Protein AF-A0A5M8PWE2-F1 (afdb_monomer)

Mean predicted aligned error: 7.99 Å

Radius of gyration: 16.54 Å; Cα contacts (8 Å, |Δi|>4): 89; chains: 1; bounding box: 51×26×39 Å

Sequence (110 aa):
MGFASHAPRSFFLGIRGTPRRGHAIINVGDSLRFASGHSLKSCIHQVVPMDVPEDRYSIAYFLPPESEKVFKDSEGRWVTASQRHNEKYEVFKQPHSEQPANSVLTGGMN

pLDDT: mean 81.35, std 21.0, range [21.11, 97.75]

Solvent-accessible surface area (backbone atoms only — not comparable to full-atom values): 7488 Å² total; per-residue (Å²): 140,85,86,85,81,90,72,79,98,68,83,83,42,42,86,83,62,77,88,53,88,98,63,82,88,86,74,46,46,53,70,56,14,31,69,51,73,60,76,44,69,46,63,68,68,52,90,71,92,71,100,59,96,69,89,84,86,86,83,90,83,84,87,78,75,61,52,82,46,70,36,51,48,74,88,69,47,80,43,31,44,47,57,53,51,49,57,42,51,57,45,71,72,44,60,79,88,59,40,80,81,44,50,66,82,56,53,48,68,126

Structure (mmCIF, N/CA/C/O backbone):
data_AF-A0A5M8PWE2-F1
#
_entry.id   AF-A0A5M8PWE2-F1
#
loop_
_atom_site.group_PDB
_atom_site.id
_atom_site.type_symbol
_atom_site.label_atom_id
_atom_site.label_alt_id
_atom_site.label_comp_id
_atom_site.label_asym_id
_atom_site.label_entity_id
_atom_site.label_seq_id
_atom_site.pdbx_PDB_ins_code
_atom_site.Cartn_x
_atom_site.Cartn_y
_atom_site.Cartn_z
_atom_site.occupancy
_atom_site.B_iso_or_equiv
_atom_site.auth_seq_id
_atom_site.auth_comp_id
_atom_site.auth_asym_id
_atom_site.auth_atom_id
_atom_site.pdbx_PDB_model_num
ATOM 1 N N . MET A 1 1 ? 36.815 -2.026 -4.638 1.00 28.59 1 MET A N 1
ATOM 2 C CA . MET A 1 1 ? 36.697 -1.915 -3.169 1.00 28.59 1 MET A CA 1
ATOM 3 C C . MET A 1 1 ? 35.218 -2.074 -2.851 1.00 28.59 1 MET A C 1
ATOM 5 O O . MET A 1 1 ? 34.447 -1.181 -3.165 1.00 28.59 1 MET A O 1
ATOM 9 N N . GLY A 1 2 ? 34.802 -3.278 -2.454 1.00 30.86 2 GLY A N 1
ATOM 10 C CA . GLY A 1 2 ? 33.389 -3.643 -2.325 1.00 30.86 2 GLY A CA 1
ATOM 11 C C . GLY A 1 2 ? 32.930 -3.555 -0.876 1.00 30.86 2 GLY A C 1
ATOM 12 O O . GLY A 1 2 ? 33.583 -4.115 -0.001 1.00 30.86 2 GLY A O 1
ATOM 13 N N . PHE A 1 3 ? 31.806 -2.885 -0.641 1.00 21.11 3 PHE A N 1
ATOM 14 C CA . PHE A 1 3 ? 31.062 -2.998 0.607 1.00 21.11 3 PHE A CA 1
ATOM 15 C C . PHE A 1 3 ? 29.805 -3.819 0.336 1.00 21.11 3 PHE A C 1
ATOM 17 O O . PHE A 1 3 ? 28.883 -3.368 -0.337 1.00 21.11 3 PHE A O 1
ATOM 24 N N . ALA A 1 4 ? 29.801 -5.049 0.845 1.00 31.81 4 ALA A N 1
ATOM 25 C CA . ALA A 1 4 ? 28.607 -5.862 0.982 1.00 31.81 4 ALA A CA 1
ATOM 26 C C . ALA A 1 4 ? 28.054 -5.644 2.395 1.00 31.81 4 ALA A C 1
ATOM 28 O O . ALA A 1 4 ? 28.707 -6.008 3.371 1.00 31.81 4 ALA A O 1
ATOM 29 N N . SER A 1 5 ? 26.854 -5.080 2.516 1.00 27.09 5 SER A N 1
ATOM 30 C CA . SER A 1 5 ? 26.066 -5.159 3.746 1.00 27.09 5 SER A CA 1
ATOM 31 C C . SER A 1 5 ? 24.976 -6.214 3.552 1.00 27.09 5 SER A C 1
ATOM 33 O O . SER A 1 5 ? 24.010 -6.041 2.815 1.00 27.09 5 SER A O 1
ATOM 35 N N . HIS A 1 6 ? 25.170 -7.364 4.197 1.00 34.00 6 HIS A N 1
ATOM 36 C CA . HIS A 1 6 ? 24.112 -8.346 4.396 1.00 34.00 6 HIS A CA 1
ATOM 37 C C . HIS A 1 6 ? 23.083 -7.755 5.367 1.00 34.00 6 HIS A C 1
ATOM 39 O O . HIS A 1 6 ? 23.350 -7.661 6.563 1.00 34.00 6 HIS A O 1
ATOM 45 N N . ALA A 1 7 ? 21.908 -7.383 4.862 1.00 29.84 7 ALA A N 1
ATOM 46 C CA . ALA A 1 7 ? 20.715 -7.216 5.683 1.00 29.84 7 ALA A CA 1
ATOM 47 C C . ALA A 1 7 ? 19.903 -8.529 5.667 1.00 29.84 7 ALA A C 1
ATOM 49 O O . ALA A 1 7 ? 19.853 -9.210 4.636 1.00 29.84 7 ALA A O 1
ATOM 50 N N . PRO A 1 8 ? 19.313 -8.932 6.805 1.00 30.77 8 PRO A N 1
ATOM 51 C CA . PRO A 1 8 ? 18.680 -10.233 6.972 1.00 30.77 8 PRO A CA 1
ATOM 52 C C . PRO A 1 8 ? 17.450 -10.379 6.073 1.00 30.77 8 PRO A C 1
ATOM 54 O O . PRO A 1 8 ? 16.793 -9.413 5.699 1.00 30.77 8 PRO A O 1
ATOM 57 N N . ARG A 1 9 ? 17.143 -11.631 5.729 1.00 37.91 9 ARG A N 1
ATOM 58 C CA . ARG A 1 9 ? 15.997 -12.039 4.912 1.00 37.91 9 ARG A CA 1
ATOM 59 C C . ARG A 1 9 ? 14.678 -11.546 5.527 1.00 37.91 9 ARG A C 1
ATOM 61 O O . ARG A 1 9 ? 14.107 -12.230 6.369 1.00 37.91 9 ARG A O 1
ATOM 68 N N . SER A 1 10 ? 14.151 -10.423 5.057 1.00 26.91 10 SER A N 1
ATOM 69 C CA . SER A 1 10 ? 12.772 -10.008 5.319 1.00 26.91 10 SER A CA 1
ATOM 70 C C . SER A 1 10 ? 12.098 -9.594 4.006 1.00 26.91 10 SER A C 1
ATOM 72 O O . SER A 1 10 ? 12.567 -8.726 3.281 1.00 26.91 10 SER A O 1
ATOM 74 N N . PHE A 1 11 ? 11.040 -10.336 3.663 1.00 29.23 11 PHE A N 1
ATOM 75 C CA . PHE A 1 11 ? 9.992 -10.038 2.679 1.00 29.23 11 PHE A CA 1
ATOM 76 C C . PHE A 1 11 ? 10.371 -9.147 1.473 1.00 29.23 11 PHE A C 1
ATOM 78 O O . PHE A 1 11 ? 10.225 -7.929 1.478 1.00 29.23 11 PHE A O 1
ATOM 85 N N . PHE A 1 12 ? 10.758 -9.788 0.366 1.00 29.19 12 PHE A N 1
ATOM 86 C CA . PHE A 1 12 ? 10.798 -9.151 -0.951 1.00 29.19 12 PHE A CA 1
ATOM 87 C C . PHE A 1 12 ? 9.414 -9.234 -1.611 1.00 29.19 12 PHE A C 1
ATOM 89 O O . PHE A 1 12 ? 9.061 -10.283 -2.145 1.00 29.19 12 PHE A O 1
ATOM 96 N N . LEU A 1 13 ? 8.679 -8.121 -1.678 1.00 37.25 13 LEU A N 1
ATOM 97 C CA . LEU A 1 13 ? 7.776 -7.859 -2.805 1.00 37.25 13 LEU A CA 1
ATOM 98 C C . LEU A 1 13 ? 8.376 -6.738 -3.662 1.00 37.25 13 LEU A C 1
ATOM 100 O O . LEU A 1 13 ? 7.807 -5.667 -3.835 1.00 37.25 13 LEU A O 1
ATOM 104 N N . GLY A 1 14 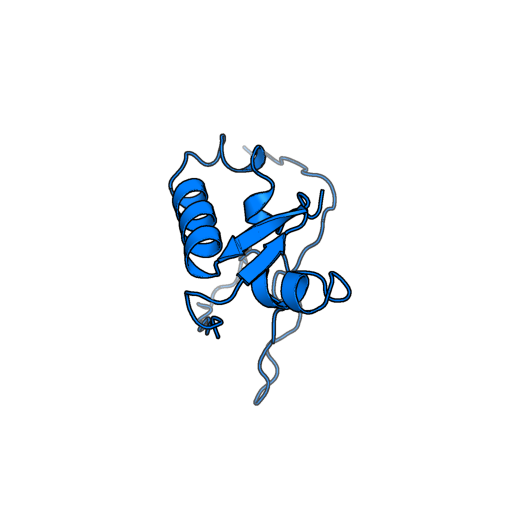? 9.570 -6.991 -4.198 1.00 41.38 14 GLY A N 1
ATOM 105 C CA . GLY A 1 14 ? 9.813 -6.556 -5.568 1.00 41.38 14 GLY A CA 1
ATOM 106 C C . GLY A 1 14 ? 8.929 -7.432 -6.449 1.00 41.38 14 GLY A C 1
ATOM 107 O O . GLY A 1 14 ? 8.723 -8.601 -6.117 1.00 41.38 14 GLY A O 1
ATOM 108 N N . ILE A 1 15 ? 8.378 -6.903 -7.534 1.00 52.62 15 ILE A N 1
ATOM 109 C CA . ILE A 1 15 ? 7.711 -7.714 -8.556 1.00 52.62 15 ILE A CA 1
ATOM 110 C C . ILE A 1 15 ? 8.757 -8.715 -9.091 1.00 52.62 15 ILE A C 1
ATOM 112 O O . ILE A 1 15 ? 9.486 -8.424 -10.030 1.00 52.62 15 ILE A O 1
ATOM 116 N N . ARG A 1 16 ? 8.917 -9.865 -8.422 1.00 49.09 16 ARG A N 1
ATOM 117 C CA . ARG A 1 16 ? 9.799 -10.974 -8.824 1.00 49.09 16 ARG A CA 1
ATOM 118 C C . ARG A 1 16 ? 9.132 -11.853 -9.880 1.00 49.09 16 ARG A C 1
ATOM 120 O O . ARG A 1 16 ? 9.766 -12.753 -10.414 1.00 49.09 16 ARG A O 1
ATOM 127 N N . GLY A 1 17 ? 7.853 -11.611 -10.162 1.00 54.81 17 GLY A N 1
ATOM 128 C CA . GLY A 1 17 ? 7.160 -12.207 -11.291 1.00 54.81 17 GLY A CA 1
ATOM 129 C C . GLY A 1 17 ? 7.464 -11.421 -12.556 1.00 54.81 17 GLY A C 1
ATOM 130 O O . GLY A 1 17 ? 7.386 -10.196 -12.566 1.00 54.81 17 GLY A O 1
ATOM 131 N N . THR A 1 18 ? 7.781 -12.115 -13.638 1.00 65.69 18 THR A N 1
ATOM 132 C CA . THR A 1 18 ? 7.828 -11.507 -14.966 1.00 65.69 18 THR A CA 1
ATOM 133 C C . THR A 1 18 ? 6.482 -10.821 -15.240 1.00 65.69 18 THR A C 1
ATOM 135 O O . THR A 1 18 ? 5.443 -11.449 -14.997 1.00 65.69 18 THR A O 1
ATOM 138 N N . PRO A 1 19 ? 6.448 -9.556 -15.706 1.00 76.56 19 PRO A N 1
ATOM 139 C CA . PRO A 1 19 ? 5.201 -8.896 -16.071 1.00 76.56 19 PRO A CA 1
ATOM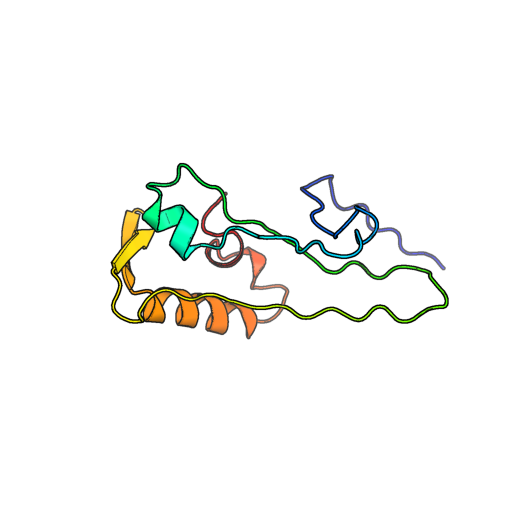 140 C C . PRO A 1 19 ? 4.377 -9.792 -16.998 1.00 76.56 19 PRO A C 1
ATOM 142 O O . PRO A 1 19 ? 4.855 -10.235 -18.043 1.00 76.56 19 PRO A O 1
ATOM 145 N N . ARG A 1 20 ? 3.137 -10.096 -16.608 1.00 85.00 20 ARG A N 1
ATOM 146 C CA . ARG A 1 20 ? 2.230 -10.904 -17.426 1.00 85.00 20 ARG A CA 1
ATOM 147 C C . ARG A 1 20 ? 1.377 -9.968 -18.264 1.00 85.00 20 ARG A C 1
ATOM 149 O O . ARG A 1 20 ? 0.659 -9.129 -17.726 1.00 85.00 20 ARG A O 1
ATOM 156 N N . ARG A 1 21 ? 1.437 -10.117 -19.588 1.00 91.00 21 ARG A N 1
ATOM 157 C CA . ARG A 1 21 ? 0.625 -9.313 -20.511 1.00 91.00 21 ARG A CA 1
ATOM 158 C C . ARG A 1 21 ? -0.861 -9.422 -20.142 1.00 91.00 21 ARG A C 1
ATOM 160 O O . ARG A 1 21 ? -1.351 -10.518 -19.873 1.00 91.00 21 ARG A O 1
ATOM 167 N N . GLY A 1 22 ? -1.561 -8.288 -20.113 1.00 92.62 22 GLY A N 1
ATOM 168 C CA . GLY A 1 22 ? -2.988 -8.223 -19.769 1.00 92.62 22 GLY A CA 1
ATOM 169 C C . GLY A 1 22 ? -3.310 -8.422 -18.283 1.00 92.62 2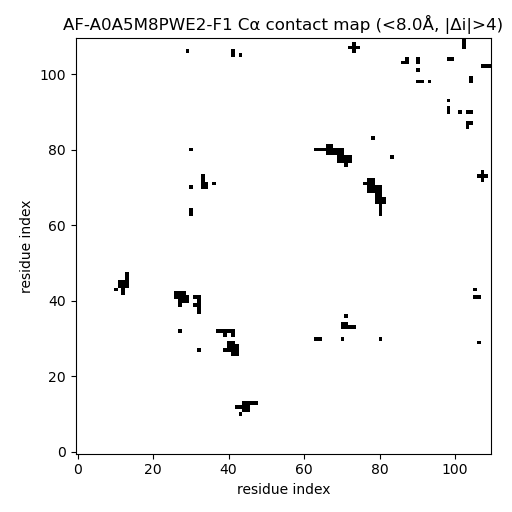2 GLY A C 1
ATOM 170 O O . GLY A 1 22 ? -4.472 -8.626 -17.956 1.00 92.62 22 GLY A O 1
ATOM 171 N N . HIS A 1 23 ? -2.313 -8.390 -17.392 1.00 90.44 23 HIS A N 1
ATOM 172 C CA . HIS A 1 23 ? -2.512 -8.544 -15.950 1.00 90.44 23 HIS A CA 1
ATOM 173 C C . HIS A 1 23 ? -2.000 -7.322 -15.186 1.00 90.44 23 HIS A C 1
ATOM 175 O O . HIS A 1 23 ? -1.026 -6.684 -15.587 1.00 90.44 23 HIS A O 1
ATOM 181 N N . ALA A 1 24 ? -2.633 -7.050 -14.046 1.00 88.75 24 ALA A N 1
ATOM 182 C CA . ALA A 1 24 ? -2.185 -6.075 -13.062 1.00 88.75 24 ALA A CA 1
ATOM 183 C 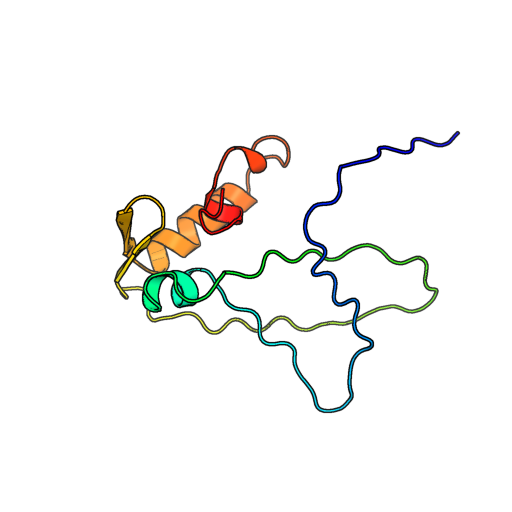C . ALA A 1 24 ? -1.892 -6.772 -11.729 1.00 88.75 24 ALA A C 1
ATOM 185 O O . ALA A 1 24 ? -2.446 -7.831 -11.427 1.00 88.75 24 ALA A O 1
ATOM 186 N N . ILE A 1 25 ? -1.022 -6.163 -10.929 1.00 88.19 25 ILE A N 1
ATOM 187 C CA . ILE A 1 25 ? -0.776 -6.579 -9.549 1.00 88.19 25 ILE A CA 1
ATOM 188 C C . ILE A 1 25 ? -1.657 -5.719 -8.651 1.00 88.19 25 ILE A C 1
ATOM 190 O O . ILE A 1 25 ? -1.612 -4.493 -8.738 1.00 88.19 25 ILE A O 1
ATOM 194 N N . ILE A 1 26 ? -2.451 -6.365 -7.796 1.00 90.94 26 ILE A N 1
ATOM 195 C CA . ILE A 1 26 ? -3.332 -5.690 -6.843 1.00 90.94 26 ILE A CA 1
ATOM 196 C C . ILE A 1 26 ? -2.751 -5.866 -5.443 1.00 90.94 26 ILE A C 1
ATOM 198 O O . ILE A 1 26 ? -2.756 -6.966 -4.892 1.00 90.94 26 ILE A O 1
ATOM 202 N N . ASN A 1 27 ? -2.245 -4.771 -4.883 1.00 91.44 27 ASN A N 1
ATOM 203 C CA . ASN A 1 27 ? -1.701 -4.739 -3.531 1.00 91.44 27 ASN A CA 1
ATOM 204 C C . ASN A 1 27 ? -2.779 -4.309 -2.533 1.00 91.44 27 ASN A C 1
ATOM 206 O O . ASN A 1 27 ? -3.557 -3.392 -2.796 1.00 91.44 27 ASN A O 1
ATOM 210 N N . VAL A 1 28 ? -2.784 -4.931 -1.355 1.00 93.19 28 VAL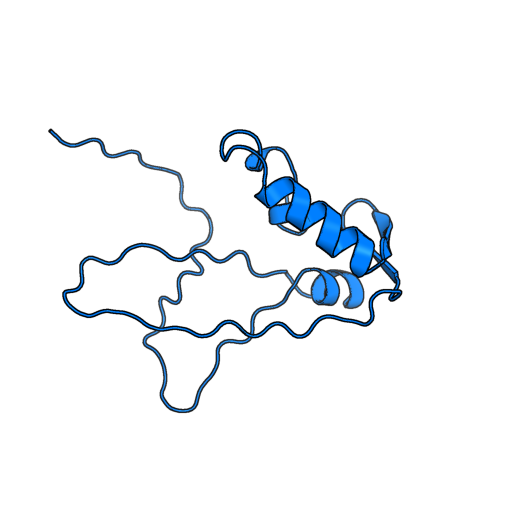 A N 1
ATOM 211 C CA . VAL A 1 28 ? -3.622 -4.496 -0.232 1.00 93.19 28 VAL A CA 1
ATOM 212 C C . VAL A 1 28 ? -2.942 -3.317 0.464 1.00 93.19 28 VAL A C 1
ATOM 214 O O . VAL A 1 28 ? -1.774 -3.402 0.845 1.00 93.19 28 VAL A O 1
ATOM 217 N N . GLY A 1 29 ? -3.680 -2.220 0.636 1.00 92.81 29 GLY A N 1
ATOM 218 C CA . GLY A 1 29 ? -3.253 -1.057 1.416 1.00 92.81 29 GLY A CA 1
ATOM 219 C C . GLY A 1 29 ? -3.789 -1.062 2.853 1.00 92.81 29 GLY A C 1
ATOM 220 O O . GLY A 1 29 ? -4.684 -1.835 3.196 1.00 92.81 29 GLY A O 1
ATOM 221 N N . ASP A 1 30 ? -3.280 -0.137 3.671 1.00 92.94 30 ASP A N 1
ATOM 222 C CA . ASP A 1 30 ? -3.582 -0.045 5.110 1.00 92.94 30 ASP A CA 1
ATOM 223 C C . ASP A 1 30 ? -5.074 0.113 5.402 1.00 92.94 30 ASP A C 1
ATOM 225 O O . ASP A 1 30 ? -5.619 -0.607 6.234 1.00 92.94 30 ASP A O 1
ATOM 229 N N . SER A 1 31 ? -5.766 0.979 4.658 1.00 94.31 31 SER A N 1
ATOM 230 C CA . SER A 1 31 ? -7.209 1.174 4.823 1.00 94.31 31 SER A CA 1
ATOM 231 C C . SER A 1 31 ? -8.005 -0.113 4.607 1.00 94.31 31 SER A C 1
ATOM 233 O O . SER A 1 31 ? -8.938 -0.379 5.359 1.00 94.31 31 SER A O 1
ATOM 235 N N . LEU A 1 32 ? -7.632 -0.936 3.620 1.00 95.19 32 LEU A N 1
ATOM 236 C CA . LEU A 1 32 ? -8.321 -2.200 3.353 1.00 95.19 32 LEU A CA 1
ATOM 237 C C . LEU A 1 32 ? -8.000 -3.245 4.428 1.00 95.19 32 LEU A C 1
ATOM 239 O O . LEU A 1 32 ? -8.899 -3.958 4.872 1.00 95.19 32 LEU A O 1
ATOM 243 N N . ARG A 1 33 ? -6.755 -3.288 4.916 1.00 94.75 33 ARG A N 1
ATOM 244 C CA . ARG A 1 33 ? -6.388 -4.101 6.084 1.00 94.75 33 ARG A CA 1
ATOM 245 C C . ARG A 1 33 ? -7.242 -3.744 7.301 1.00 94.75 33 ARG A C 1
ATOM 247 O O . ARG A 1 33 ? -7.860 -4.639 7.878 1.00 94.75 33 ARG A O 1
ATOM 254 N N . PHE A 1 34 ? -7.342 -2.465 7.654 1.00 95.69 34 PHE A N 1
ATOM 255 C CA . PHE A 1 34 ? -8.137 -2.027 8.804 1.00 95.69 34 PHE A CA 1
ATOM 256 C C . PHE A 1 34 ? -9.634 -2.286 8.607 1.00 95.69 34 PHE A C 1
ATOM 258 O O . PHE A 1 34 ? -10.281 -2.853 9.487 1.00 95.69 34 PHE A O 1
ATOM 265 N N . ALA A 1 35 ? -10.177 -1.960 7.430 1.00 95.06 35 ALA A N 1
ATOM 266 C CA . ALA A 1 35 ? -11.583 -2.201 7.101 1.00 95.06 35 ALA A CA 1
ATOM 267 C C . ALA A 1 35 ? -11.956 -3.693 7.135 1.00 95.06 35 ALA A C 1
ATOM 269 O O . ALA A 1 35 ? -13.078 -4.040 7.490 1.00 95.06 35 ALA A O 1
ATOM 270 N N . SER A 1 36 ? -11.008 -4.578 6.818 1.00 95.62 36 SER A N 1
ATOM 271 C CA . SER A 1 36 ? -11.185 -6.034 6.878 1.00 95.62 36 SER A CA 1
ATOM 272 C C . SER A 1 36 ? -11.076 -6.625 8.291 1.00 95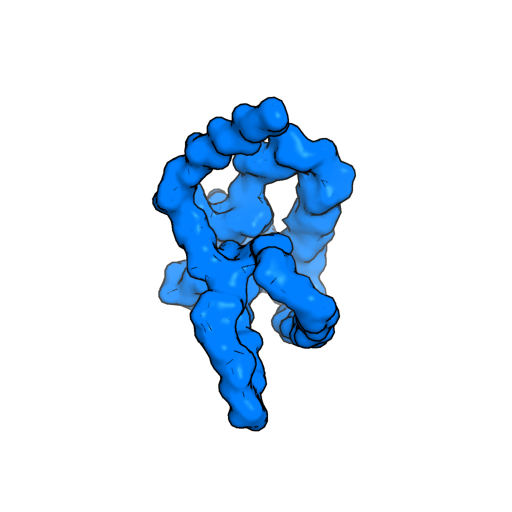.62 36 SER A C 1
ATOM 274 O O . SER A 1 36 ? -11.008 -7.848 8.439 1.00 95.62 36 SER A O 1
ATOM 276 N N . GLY A 1 37 ? -10.975 -5.788 9.331 1.00 94.88 37 GLY A N 1
ATOM 277 C CA . GLY A 1 37 ? -10.744 -6.252 10.697 1.00 94.88 37 GLY A CA 1
ATOM 278 C C . GLY A 1 37 ? -9.410 -6.985 10.850 1.00 94.88 37 GLY A C 1
ATOM 279 O O . GLY A 1 37 ? -9.322 -7.925 11.630 1.00 94.88 37 GLY A O 1
ATOM 280 N N . HIS A 1 38 ? -8.383 -6.572 10.098 1.00 94.75 38 HIS A N 1
ATOM 281 C CA . HIS A 1 38 ? -7.049 -7.185 10.070 1.00 94.75 38 HIS A CA 1
ATOM 282 C C . HIS A 1 38 ? -6.981 -8.603 9.469 1.00 94.75 38 HIS A C 1
ATOM 284 O O . HIS A 1 38 ? -5.950 -9.265 9.592 1.00 94.75 38 HIS A O 1
ATOM 290 N N . SER A 1 39 ? -8.030 -9.065 8.776 1.00 95.50 39 SER A N 1
ATOM 291 C CA . SER A 1 39 ? -7.992 -10.345 8.046 1.00 95.50 39 SER A CA 1
ATOM 292 C C . SER A 1 39 ? -7.109 -10.287 6.792 1.00 95.50 39 SER A C 1
ATOM 294 O O . SER A 1 39 ? -6.463 -11.275 6.441 1.00 95.50 39 SER A O 1
ATOM 296 N N . LEU A 1 40 ? -7.021 -9.119 6.146 1.00 94.50 40 LEU A N 1
ATOM 297 C CA . LEU A 1 40 ? -6.084 -8.847 5.057 1.00 94.50 40 LEU A CA 1
ATOM 298 C C . LEU A 1 40 ? -4.802 -8.189 5.585 1.00 94.50 40 LEU A C 1
ATOM 300 O O . LEU A 1 40 ? -4.833 -7.395 6.525 1.00 94.50 40 LEU A O 1
ATOM 304 N N . LYS A 1 41 ? -3.662 -8.483 4.951 1.00 91.69 41 LYS A N 1
ATOM 305 C CA . LYS A 1 41 ? -2.355 -7.898 5.292 1.00 91.69 41 LYS A CA 1
ATOM 306 C C . LYS A 1 41 ? -1.957 -6.837 4.274 1.00 91.69 41 LYS A C 1
ATOM 308 O O . LYS A 1 41 ? -2.027 -7.106 3.079 1.00 91.69 41 LYS A O 1
ATOM 313 N N . SER A 1 42 ? -1.510 -5.668 4.737 1.00 90.69 42 SER A N 1
ATOM 314 C CA . SER A 1 42 ? -0.959 -4.636 3.856 1.00 90.69 42 SER A CA 1
ATOM 315 C C . SER A 1 42 ? 0.308 -5.149 3.175 1.00 90.69 42 SER A C 1
ATOM 317 O O . SER A 1 42 ? 1.118 -5.837 3.794 1.00 90.69 42 SER A O 1
ATOM 319 N N . CYS A 1 43 ? 0.515 -4.813 1.907 1.00 89.44 43 CYS A N 1
ATOM 320 C CA . CYS A 1 43 ? 1.714 -5.227 1.185 1.00 89.44 43 CYS A CA 1
ATOM 321 C C . CYS A 1 43 ? 2.858 -4.226 1.394 1.00 89.44 43 CYS A C 1
ATOM 323 O O . CYS A 1 43 ? 2.806 -3.108 0.876 1.00 89.44 43 CYS A O 1
ATOM 325 N N . ILE A 1 44 ? 3.931 -4.651 2.065 1.00 85.75 44 ILE A N 1
ATOM 326 C CA . ILE A 1 44 ? 5.214 -3.935 2.048 1.00 85.75 44 ILE A CA 1
ATOM 327 C C . ILE A 1 44 ? 5.921 -4.288 0.738 1.00 85.75 44 ILE A C 1
ATOM 329 O O . ILE A 1 44 ? 6.159 -5.462 0.451 1.00 85.75 44 ILE A O 1
ATOM 333 N N . HIS A 1 45 ? 6.222 -3.281 -0.075 1.00 82.44 45 HIS A N 1
ATOM 334 C CA . HIS A 1 45 ? 6.847 -3.454 -1.382 1.00 82.44 45 HIS A CA 1
ATOM 335 C C . HIS A 1 45 ? 7.929 -2.401 -1.599 1.00 82.44 45 HIS A C 1
ATOM 337 O O . HIS A 1 45 ? 7.825 -1.279 -1.111 1.00 82.44 45 HIS A O 1
ATOM 343 N N . GLN A 1 46 ? 8.974 -2.781 -2.330 1.00 81.31 46 GLN A N 1
ATOM 344 C CA . GLN A 1 46 ? 10.098 -1.907 -2.653 1.00 81.31 46 GLN A CA 1
ATOM 345 C C . GLN A 1 46 ? 10.538 -2.124 -4.097 1.00 81.31 46 GLN A C 1
ATOM 347 O O . GLN A 1 46 ? 10.483 -3.242 -4.623 1.00 81.31 46 GLN A O 1
ATOM 352 N N . VAL A 1 47 ? 11.001 -1.049 -4.731 1.00 80.44 47 VAL A N 1
ATOM 353 C CA . VAL A 1 47 ? 11.663 -1.127 -6.031 1.00 80.44 47 VAL A CA 1
ATOM 354 C C . VAL A 1 47 ? 13.140 -1.378 -5.777 1.00 80.44 47 VAL A C 1
ATOM 356 O O . VAL A 1 47 ? 13.832 -0.540 -5.212 1.00 80.44 47 VAL A O 1
ATOM 359 N N . VAL A 1 48 ? 13.613 -2.545 -6.200 1.00 81.12 48 VAL A N 1
ATOM 360 C CA . VAL A 1 48 ? 15.030 -2.898 -6.124 1.00 81.12 48 VAL A CA 1
ATOM 361 C C . VAL A 1 48 ? 15.669 -2.588 -7.479 1.00 81.12 48 VAL A C 1
ATOM 363 O O . VAL A 1 48 ? 15.099 -3.002 -8.502 1.00 81.12 48 VAL A O 1
ATOM 366 N N . PRO A 1 49 ? 16.807 -1.868 -7.511 1.00 80.00 49 PRO A N 1
ATOM 367 C CA . PRO A 1 49 ? 17.598 -1.706 -8.723 1.00 80.00 49 PRO A CA 1
ATOM 368 C C . PRO A 1 49 ? 17.963 -3.070 -9.309 1.00 80.00 49 PRO A C 1
ATOM 370 O O . PRO A 1 49 ? 18.295 -4.002 -8.576 1.00 80.00 49 PRO A O 1
ATOM 373 N N . MET A 1 50 ? 17.873 -3.195 -10.627 1.00 78.81 50 MET A N 1
ATOM 374 C CA . MET A 1 50 ? 18.258 -4.405 -11.345 1.00 78.81 50 MET A CA 1
ATOM 375 C C . MET A 1 50 ? 19.394 -4.051 -12.291 1.00 78.81 50 MET A C 1
ATOM 377 O O . MET A 1 50 ? 19.364 -2.986 -12.901 1.00 78.81 50 MET A O 1
ATOM 381 N N . ASP A 1 51 ? 20.372 -4.942 -12.404 1.00 85.12 51 ASP A N 1
ATOM 382 C CA . ASP A 1 51 ? 21.459 -4.823 -13.373 1.00 85.12 51 ASP A CA 1
ATOM 383 C C . ASP A 1 51 ? 20.970 -5.336 -14.736 1.00 85.12 51 ASP A C 1
ATOM 385 O O . ASP A 1 51 ? 21.216 -6.479 -15.120 1.00 85.12 51 ASP A O 1
ATOM 389 N N . VAL A 1 52 ? 20.140 -4.528 -15.400 1.00 82.25 52 VAL A N 1
ATOM 390 C CA . VAL A 1 52 ? 19.611 -4.794 -16.744 1.00 82.25 52 VAL A CA 1
ATOM 391 C C . VAL A 1 52 ? 19.837 -3.575 -17.639 1.00 82.25 52 VAL A C 1
ATOM 393 O O . VAL A 1 52 ? 19.767 -2.448 -17.146 1.00 82.25 52 VAL A O 1
ATOM 396 N N . PRO A 1 53 ? 20.116 -3.773 -18.939 1.00 87.00 53 PRO A N 1
ATOM 397 C CA . PRO A 1 53 ? 20.370 -2.670 -19.860 1.00 87.00 53 PRO A CA 1
ATOM 398 C C . PRO A 1 53 ? 19.105 -1.879 -20.225 1.00 87.00 53 PRO A C 1
ATOM 400 O O . PRO A 1 53 ? 19.220 -0.751 -20.699 1.00 87.00 53 PRO A O 1
ATOM 403 N N . GLU A 1 54 ? 17.910 -2.443 -20.030 1.00 86.81 54 GLU A N 1
ATOM 404 C CA . GLU A 1 54 ? 16.644 -1.792 -20.367 1.00 86.81 54 GLU A CA 1
ATOM 405 C C . GLU A 1 54 ? 16.006 -1.027 -19.199 1.00 86.81 54 GLU A C 1
ATOM 407 O O . GLU A 1 54 ? 15.934 -1.503 -18.062 1.00 86.81 54 GLU A O 1
ATOM 412 N N . ASP A 1 55 ? 15.409 0.123 -19.519 1.00 85.06 55 ASP A N 1
ATOM 413 C CA . ASP A 1 55 ? 14.550 0.855 -18.594 1.00 85.06 55 ASP A CA 1
ATOM 414 C C . ASP A 1 55 ? 13.261 0.080 -18.284 1.00 85.06 55 ASP A C 1
ATOM 416 O O . ASP A 1 55 ? 12.618 -0.518 -19.153 1.00 85.06 55 ASP A O 1
ATOM 420 N N . ARG A 1 56 ? 12.822 0.159 -17.023 1.00 82.69 56 ARG A N 1
ATOM 421 C CA . ARG A 1 56 ? 11.543 -0.400 -16.572 1.00 82.69 56 ARG A CA 1
ATOM 422 C C . ARG A 1 56 ? 10.574 0.709 -16.187 1.00 82.69 56 ARG A C 1
ATOM 424 O O . ARG A 1 56 ? 10.775 1.398 -15.191 1.00 82.69 56 ARG A O 1
ATOM 431 N N . TYR A 1 57 ? 9.456 0.781 -16.901 1.00 84.50 57 TYR A N 1
ATOM 432 C CA . TYR A 1 57 ? 8.347 1.677 -16.582 1.00 84.50 57 TYR A CA 1
ATOM 433 C C . TYR A 1 57 ? 7.255 0.947 -15.799 1.00 84.50 57 TYR A C 1
ATOM 435 O O . TYR A 1 57 ? 6.962 -0.226 -16.039 1.00 84.50 57 TYR A O 1
ATOM 443 N N . SER A 1 58 ? 6.633 1.649 -14.855 1.00 85.38 58 SER A N 1
ATOM 444 C CA . SER A 1 58 ? 5.479 1.153 -14.104 1.00 85.38 58 SER A CA 1
ATOM 445 C C . SER A 1 58 ? 4.558 2.309 -13.741 1.00 85.38 58 SER A C 1
ATOM 447 O O . SER A 1 58 ? 5.017 3.440 -13.593 1.00 85.38 58 SER A O 1
ATOM 449 N N . ILE A 1 59 ? 3.268 2.018 -13.594 1.00 86.75 59 ILE A N 1
ATOM 450 C CA . ILE A 1 59 ? 2.266 2.973 -13.124 1.00 86.75 59 ILE A CA 1
ATOM 451 C C . ILE A 1 59 ? 1.685 2.409 -11.834 1.00 86.75 59 ILE A C 1
ATOM 453 O O . ILE A 1 59 ? 1.188 1.283 -11.815 1.00 86.75 59 ILE A O 1
ATOM 457 N N . ALA A 1 60 ? 1.754 3.192 -10.761 1.00 87.81 60 ALA A N 1
ATOM 458 C CA . ALA A 1 60 ? 1.042 2.902 -9.527 1.00 87.81 60 ALA A CA 1
ATOM 459 C C . ALA A 1 60 ? -0.311 3.621 -9.552 1.00 87.81 60 ALA A C 1
ATOM 461 O O . ALA A 1 60 ? -0.375 4.826 -9.791 1.00 87.81 60 ALA A O 1
ATOM 462 N N . TYR A 1 61 ? -1.385 2.878 -9.293 1.00 91.81 61 TYR A N 1
ATOM 463 C CA . TYR A 1 61 ? -2.724 3.424 -9.102 1.00 91.81 61 TYR A CA 1
ATOM 464 C C . TYR A 1 61 ? -3.187 3.118 -7.680 1.00 91.81 61 TYR A C 1
ATOM 466 O O . TYR A 1 61 ? -3.122 1.970 -7.236 1.00 91.81 61 TYR A O 1
ATOM 474 N N . PHE A 1 62 ? -3.661 4.143 -6.976 1.00 90.38 62 PHE A N 1
ATOM 475 C CA . PHE A 1 62 ? -4.202 4.019 -5.629 1.00 90.38 62 PHE A CA 1
ATOM 476 C C . PHE A 1 62 ? -5.707 4.264 -5.665 1.00 90.38 62 PHE A C 1
ATOM 478 O O . PHE A 1 62 ? -6.159 5.262 -6.222 1.00 90.38 62 PHE A O 1
ATOM 485 N N . LEU A 1 63 ? -6.468 3.371 -5.032 1.00 95.44 63 LEU A N 1
ATOM 486 C CA . LEU A 1 63 ? -7.896 3.546 -4.782 1.00 95.44 63 LEU A CA 1
ATOM 487 C C . LEU A 1 63 ? -8.097 3.878 -3.295 1.00 95.44 63 LEU A C 1
ATOM 489 O O . LEU A 1 63 ? -8.152 2.955 -2.475 1.00 95.44 63 LEU A O 1
ATOM 493 N N . PRO A 1 64 ? -8.129 5.166 -2.911 1.00 92.12 64 PRO A N 1
ATOM 494 C CA . PRO A 1 64 ? -8.330 5.549 -1.523 1.00 92.12 64 PRO A CA 1
ATOM 495 C C . PRO A 1 64 ? -9.804 5.383 -1.112 1.00 92.12 64 PRO A C 1
ATOM 497 O O . PRO A 1 64 ? -10.700 5.524 -1.947 1.00 92.12 64 PRO A O 1
ATOM 500 N N . PRO A 1 65 ? -10.084 5.108 0.172 1.00 95.75 65 PRO A N 1
ATOM 501 C CA . PRO A 1 65 ? -11.425 5.296 0.720 1.00 95.75 65 PRO A CA 1
ATOM 502 C C . PRO A 1 65 ? -11.783 6.792 0.787 1.00 95.75 65 PRO A C 1
ATOM 504 O O . PRO A 1 65 ? -10.924 7.662 0.645 1.00 95.75 65 PRO A O 1
ATOM 507 N N . GLU A 1 66 ? -13.052 7.089 1.066 1.00 97.31 66 GLU A N 1
ATOM 508 C CA . GLU A 1 66 ? -13.499 8.447 1.389 1.00 97.31 66 GLU A CA 1
ATOM 509 C C . GLU A 1 66 ? -12.724 9.016 2.591 1.00 97.31 66 GLU A C 1
ATOM 511 O O . GLU A 1 66 ? -12.475 8.304 3.565 1.00 97.31 66 GLU A O 1
ATOM 516 N N . SER A 1 67 ? -12.353 10.299 2.533 1.00 97.06 67 SER A N 1
ATOM 517 C CA . SER A 1 67 ? -11.472 10.961 3.509 1.00 97.06 67 SER A CA 1
ATOM 518 C C . SER A 1 67 ? -11.931 10.819 4.961 1.00 97.06 67 SER A C 1
ATOM 520 O O . SER A 1 67 ? -11.111 10.553 5.840 1.00 97.06 67 SER A O 1
ATOM 522 N N . GLU A 1 68 ? -13.239 10.938 5.197 1.00 97.75 68 GLU A N 1
ATOM 523 C CA . GLU A 1 68 ? -13.853 10.873 6.529 1.00 97.75 68 GLU A CA 1
ATOM 524 C C . GLU A 1 68 ? -14.170 9.440 6.971 1.00 97.75 68 GLU A C 1
ATOM 526 O O . GLU A 1 68 ? -14.700 9.215 8.061 1.00 97.75 68 GLU A O 1
ATOM 531 N N . LYS A 1 69 ? -13.841 8.432 6.152 1.00 97.50 69 LYS A N 1
ATOM 532 C CA . LYS A 1 69 ? -14.051 7.039 6.532 1.00 97.50 69 LYS A CA 1
ATOM 533 C C . LYS A 1 69 ? -13.177 6.700 7.734 1.00 97.50 69 LYS A C 1
ATOM 535 O O . LYS A 1 69 ? -11.955 6.795 7.664 1.00 97.50 69 LYS A O 1
ATOM 540 N N . VAL A 1 70 ? -13.819 6.245 8.807 1.00 97.50 70 VAL A N 1
ATOM 541 C CA . VAL A 1 70 ? -13.159 5.862 10.058 1.00 97.50 70 VAL A CA 1
ATOM 542 C C . VAL A 1 70 ? -12.919 4.354 10.111 1.00 97.50 70 VAL A C 1
ATOM 544 O O . VAL A 1 70 ? -13.784 3.559 9.727 1.00 97.50 70 VAL A O 1
ATOM 547 N N . PHE A 1 71 ? -11.755 3.955 10.616 1.00 96.00 71 PHE A N 1
ATOM 548 C CA . PHE A 1 71 ? -11.401 2.565 10.896 1.00 96.00 71 PHE A CA 1
ATOM 549 C C . PHE A 1 71 ? -10.532 2.459 12.154 1.00 96.00 71 PHE A C 1
ATOM 551 O O . PHE A 1 71 ? -9.920 3.436 12.587 1.00 96.00 71 PHE A O 1
ATOM 558 N N . LYS A 1 72 ? -10.507 1.265 12.757 1.00 96.56 72 LYS A N 1
ATOM 559 C CA . LYS A 1 72 ? -9.636 0.960 13.894 1.00 96.56 72 LYS A CA 1
ATOM 560 C C . LYS A 1 72 ? -8.281 0.492 13.370 1.00 96.56 72 LYS A C 1
ATOM 562 O O . LYS A 1 72 ? -8.225 -0.512 12.656 1.00 96.56 72 LYS A O 1
ATOM 567 N N . ASP A 1 73 ? -7.220 1.227 13.681 1.00 93.81 73 ASP A N 1
ATOM 568 C CA . ASP A 1 73 ? -5.861 0.873 13.270 1.00 93.81 73 ASP A CA 1
ATOM 569 C C . ASP A 1 73 ? -5.271 -0.265 14.128 1.00 93.81 73 ASP A C 1
ATOM 571 O O . ASP A 1 73 ? -5.931 -0.821 15.012 1.00 93.81 73 ASP A O 1
ATOM 575 N N . SER A 1 74 ? -4.018 -0.636 13.858 1.00 91.50 74 SER A N 1
ATOM 576 C CA . SER A 1 74 ? -3.324 -1.701 14.601 1.00 91.50 74 SER A CA 1
ATOM 577 C C . SER A 1 74 ? -2.912 -1.330 16.018 1.00 91.50 74 SER A C 1
ATOM 579 O O . SER A 1 74 ? -2.604 -2.224 16.799 1.00 91.50 74 SER A O 1
ATOM 581 N N . GLU A 1 75 ? -2.936 -0.046 16.362 1.00 90.94 75 GLU A N 1
ATOM 582 C CA . GLU A 1 75 ? -2.696 0.450 17.720 1.00 90.94 75 GLU A CA 1
ATOM 583 C C . GLU A 1 75 ? -4.015 0.575 18.503 1.00 90.94 75 GLU A C 1
ATOM 585 O O . GLU A 1 75 ? -4.038 0.955 19.671 1.00 90.94 75 GLU A O 1
ATOM 590 N N . GLY A 1 76 ? -5.138 0.224 17.869 1.00 92.81 76 GLY A N 1
ATOM 591 C CA . GLY A 1 76 ? -6.468 0.298 18.450 1.00 92.81 76 GLY A CA 1
ATOM 592 C C . GLY A 1 76 ? -7.082 1.697 18.426 1.00 92.81 76 GLY A C 1
ATOM 593 O O . GLY A 1 76 ? -8.157 1.876 19.009 1.00 92.81 76 GLY A O 1
ATOM 594 N N . ARG A 1 77 ? -6.453 2.662 17.744 1.00 94.69 77 ARG A N 1
ATOM 595 C CA . ARG A 1 77 ? -6.954 4.031 17.579 1.00 94.69 77 ARG A C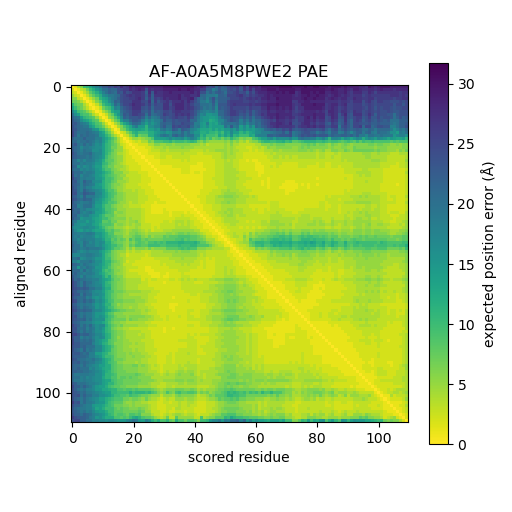A 1
ATOM 596 C C . ARG A 1 77 ? -8.036 4.060 16.504 1.00 94.69 77 ARG A C 1
ATOM 598 O O . ARG A 1 77 ? -7.947 3.359 15.497 1.00 94.69 77 ARG A O 1
ATOM 605 N N . TRP A 1 78 ? -9.046 4.901 16.696 1.00 96.44 78 TRP A N 1
ATOM 606 C CA . TRP A 1 78 ? -9.981 5.255 15.630 1.00 96.44 78 TRP A CA 1
ATOM 607 C C . TRP A 1 78 ? -9.398 6.414 14.834 1.00 96.44 78 TRP A C 1
ATOM 609 O O . TRP A 1 78 ? -9.169 7.483 15.393 1.00 96.44 78 TRP A O 1
ATOM 619 N N . VAL A 1 79 ? -9.151 6.192 13.547 1.00 95.75 79 VAL A N 1
ATOM 620 C CA . VAL A 1 79 ? -8.533 7.183 12.659 1.00 95.75 79 VAL A CA 1
ATOM 621 C C . VAL A 1 79 ? -9.347 7.323 11.381 1.00 95.75 79 VAL A C 1
ATOM 623 O O . VAL A 1 79 ? -9.929 6.345 10.897 1.00 95.75 79 VAL A O 1
ATOM 626 N N . THR A 1 80 ? -9.395 8.534 10.830 1.00 97.31 80 THR A N 1
ATOM 627 C CA . THR A 1 80 ? -9.939 8.757 9.487 1.00 97.31 80 THR A CA 1
ATOM 628 C C . THR A 1 80 ? -8.926 8.339 8.419 1.00 97.31 80 THR A C 1
ATOM 630 O O . THR A 1 80 ? -7.714 8.264 8.661 1.00 97.31 80 THR A O 1
ATOM 633 N N . ALA A 1 81 ? -9.408 8.108 7.199 1.00 95.81 81 ALA A N 1
ATOM 634 C CA . ALA A 1 81 ? -8.546 7.877 6.048 1.00 95.81 81 ALA A CA 1
ATOM 635 C C . ALA A 1 81 ? -7.574 9.032 5.798 1.00 95.81 81 ALA A C 1
ATOM 637 O O . ALA A 1 81 ? -6.386 8.792 5.564 1.00 95.81 81 ALA A O 1
ATOM 638 N N . SER A 1 82 ? -8.065 10.269 5.891 1.00 96.25 82 SER A N 1
ATOM 639 C CA . SER A 1 82 ? -7.257 11.476 5.713 1.00 96.25 82 SER A CA 1
ATOM 640 C C . SER A 1 82 ? -6.170 11.609 6.782 1.00 96.25 82 SER A C 1
ATOM 642 O O . SER A 1 82 ? -5.009 11.834 6.441 1.00 96.25 82 SER A O 1
ATOM 644 N N . GLN A 1 83 ? -6.504 11.388 8.058 1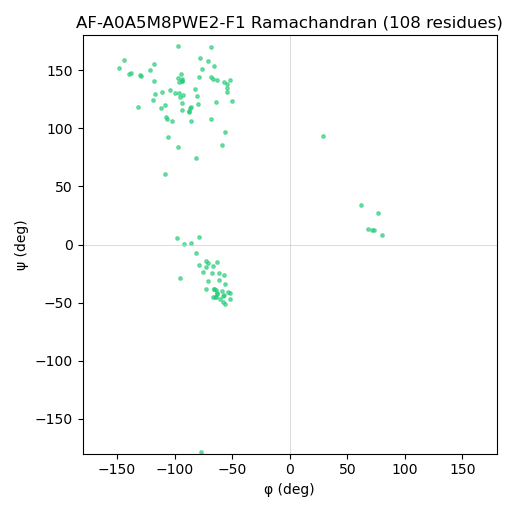.00 95.94 83 GLN A N 1
ATOM 645 C CA . GLN A 1 83 ? -5.535 11.390 9.158 1.00 95.94 83 GLN A CA 1
ATOM 646 C C . GLN A 1 83 ? -4.441 10.357 8.913 1.00 95.94 83 GLN A C 1
ATOM 648 O O . GLN A 1 83 ? -3.257 10.689 8.952 1.00 95.94 83 GLN A O 1
ATOM 653 N N . ARG A 1 84 ? -4.831 9.121 8.579 1.00 92.56 84 ARG A N 1
ATOM 654 C CA . ARG A 1 84 ? -3.869 8.039 8.367 1.00 92.56 84 ARG A CA 1
ATOM 655 C C . ARG A 1 84 ? -2.936 8.305 7.188 1.00 92.56 84 ARG A C 1
ATOM 657 O O . ARG A 1 84 ? -1.739 8.038 7.279 1.00 92.56 84 ARG A O 1
ATOM 664 N N . HIS A 1 85 ? -3.477 8.823 6.088 1.00 92.44 85 HIS A N 1
ATOM 665 C CA . HIS A 1 85 ? -2.694 9.225 4.924 1.00 92.44 85 HIS A CA 1
ATOM 666 C C . HIS A 1 85 ? -1.680 10.321 5.281 1.00 92.44 85 HIS A C 1
ATOM 668 O O . HIS A 1 85 ? -0.504 10.204 4.941 1.00 92.44 85 HIS A O 1
ATOM 674 N N . ASN A 1 86 ? -2.119 11.354 6.001 1.00 94.69 86 ASN A N 1
ATOM 675 C CA . ASN A 1 86 ? -1.269 12.486 6.361 1.00 94.69 86 ASN A CA 1
ATOM 676 C C . ASN A 1 86 ? -0.157 12.078 7.335 1.00 94.69 86 ASN A C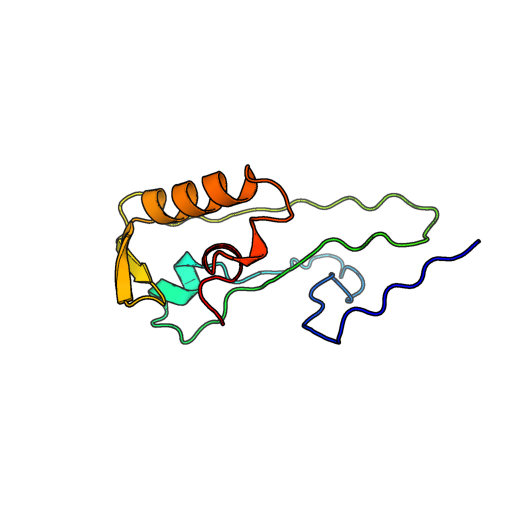 1
ATOM 678 O O . ASN A 1 86 ? 0.997 12.406 7.082 1.00 94.69 86 ASN A O 1
ATOM 682 N N . GLU A 1 87 ? -0.466 11.295 8.377 1.00 93.69 87 GLU A N 1
ATOM 683 C CA . GLU A 1 87 ? 0.544 10.718 9.284 1.00 93.69 87 GLU A CA 1
ATOM 684 C C . GLU A 1 87 ? 1.634 9.977 8.498 1.00 93.69 87 GLU A C 1
ATOM 686 O O . GLU A 1 87 ? 2.829 10.184 8.712 1.00 93.69 87 GLU A O 1
ATOM 691 N N . LYS A 1 88 ? 1.219 9.134 7.544 1.00 90.56 88 LYS A N 1
ATOM 692 C CA . LYS A 1 88 ? 2.137 8.367 6.701 1.00 90.56 88 LYS A CA 1
ATOM 693 C C . LYS A 1 88 ? 3.008 9.276 5.834 1.00 90.56 88 LYS A C 1
ATOM 695 O O . LYS A 1 88 ? 4.206 9.032 5.702 1.00 90.56 88 LYS A O 1
ATOM 700 N N . TYR A 1 89 ? 2.416 10.318 5.256 1.00 91.06 89 TYR A N 1
ATOM 701 C CA . TYR A 1 89 ? 3.123 11.276 4.413 1.00 91.06 89 TYR A CA 1
ATOM 702 C C . TYR A 1 89 ? 4.152 12.096 5.200 1.00 91.06 89 TYR A C 1
ATOM 704 O O . TYR A 1 89 ? 5.255 12.316 4.705 1.00 91.06 89 TYR A O 1
ATOM 712 N N . GLU A 1 90 ? 3.843 12.491 6.437 1.00 94.31 90 GLU A N 1
ATOM 713 C CA . GLU A 1 90 ? 4.807 13.183 7.300 1.00 94.31 90 GLU A CA 1
ATOM 714 C C . GLU A 1 90 ? 6.005 12.297 7.651 1.00 94.31 90 GLU A C 1
ATOM 716 O O . GLU A 1 90 ? 7.139 12.767 7.598 1.00 94.31 90 GLU A O 1
ATOM 721 N N . VAL A 1 91 ? 5.798 11.002 7.909 1.00 91.25 91 VAL A N 1
ATOM 722 C CA . VAL A 1 91 ? 6.924 10.081 8.139 1.00 91.25 91 VAL A CA 1
ATOM 723 C C . VAL A 1 91 ? 7.776 9.909 6.884 1.00 91.25 91 VAL A C 1
ATOM 725 O O . VAL A 1 91 ? 8.999 9.912 6.981 1.00 91.25 91 VAL A O 1
ATOM 728 N N . PHE A 1 92 ? 7.183 9.850 5.688 1.00 87.94 92 PHE A N 1
ATOM 729 C CA . PHE A 1 92 ? 7.968 9.786 4.448 1.00 87.94 92 PHE A CA 1
ATOM 730 C C . PHE A 1 92 ? 8.865 11.011 4.211 1.00 87.94 92 PHE A C 1
ATOM 732 O O . PHE A 1 92 ? 9.873 10.888 3.514 1.00 87.94 92 PHE A O 1
ATOM 739 N N . LYS A 1 93 ? 8.530 12.176 4.779 1.00 92.50 93 LYS A N 1
ATOM 740 C CA . LYS A 1 93 ? 9.365 13.387 4.696 1.00 92.50 93 LYS A CA 1
ATOM 741 C C . LYS A 1 93 ? 10.549 13.375 5.662 1.00 92.50 93 LYS A C 1
ATOM 743 O O . LYS A 1 93 ? 11.466 14.176 5.491 1.00 92.50 93 LYS A O 1
ATOM 748 N N . GLN A 1 94 ? 10.526 12.523 6.685 1.00 93.19 94 GLN A N 1
ATOM 749 C CA . GLN A 1 94 ? 11.601 12.448 7.672 1.00 93.19 94 GLN A CA 1
ATOM 750 C C . GLN A 1 94 ? 12.872 11.830 7.071 1.00 93.19 94 GLN A C 1
ATOM 752 O O . GLN A 1 94 ? 12.792 11.072 6.095 1.00 93.19 94 GLN A O 1
ATOM 757 N N . PRO A 1 95 ? 14.053 12.096 7.663 1.00 94.12 95 PRO A N 1
ATOM 758 C CA . PRO A 1 95 ? 15.286 11.413 7.297 1.00 94.12 95 PRO A CA 1
ATOM 759 C C . PRO A 1 95 ? 15.118 9.892 7.324 1.00 94.12 95 PRO A C 1
ATOM 761 O O . PRO A 1 95 ? 14.493 9.338 8.227 1.00 94.12 95 PRO A O 1
ATOM 764 N N . HIS A 1 96 ? 15.726 9.190 6.365 1.00 87.00 96 HIS A N 1
ATOM 765 C CA . HIS A 1 96 ? 15.598 7.731 6.251 1.00 87.00 96 HIS A CA 1
ATOM 766 C C . HIS A 1 96 ? 16.046 6.981 7.522 1.00 87.00 96 HIS A C 1
ATOM 768 O O . HIS A 1 96 ? 15.581 5.878 7.785 1.00 87.00 96 HIS A O 1
ATOM 774 N N . SER A 1 97 ? 16.939 7.561 8.328 1.00 91.62 97 SER A N 1
ATOM 775 C CA . SER A 1 97 ? 17.346 7.009 9.627 1.00 91.62 97 SER A CA 1
ATOM 776 C C . SER A 1 97 ? 16.238 7.024 10.686 1.00 91.62 97 SER A C 1
ATOM 778 O O . SER A 1 97 ? 16.285 6.217 11.608 1.00 91.62 97 SER A O 1
ATOM 780 N N . GLU A 1 98 ? 15.258 7.921 10.570 1.00 89.50 98 GLU A N 1
ATOM 781 C CA . GLU A 1 98 ? 14.178 8.122 11.549 1.00 89.50 98 GLU A CA 1
ATOM 782 C C . GLU A 1 98 ? 12.903 7.348 11.180 1.00 89.50 98 GLU A C 1
ATOM 784 O O . GLU A 1 98 ? 12.179 6.880 12.057 1.00 89.50 98 GLU A O 1
ATOM 789 N N . GLN A 1 99 ? 12.672 7.126 9.883 1.00 87.31 99 GLN A N 1
ATOM 790 C CA . GLN A 1 99 ? 11.503 6.410 9.356 1.00 87.31 99 GLN A CA 1
ATOM 791 C C . GLN A 1 99 ? 11.237 5.023 9.989 1.00 87.31 99 GLN A C 1
ATOM 793 O O . GLN A 1 99 ? 10.073 4.730 10.277 1.00 87.31 99 GLN A O 1
ATOM 798 N N . PRO A 1 100 ? 12.246 4.158 10.250 1.00 84.94 100 PRO A N 1
ATOM 799 C CA . PRO A 1 100 ? 12.017 2.806 10.767 1.00 84.94 100 PRO A CA 1
ATOM 800 C C . PRO A 1 100 ? 11.437 2.757 12.183 1.00 84.94 100 PRO A C 1
ATOM 802 O O . PRO A 1 100 ? 10.901 1.726 12.580 1.00 84.94 100 PRO A O 1
ATOM 805 N N . ALA A 1 101 ? 11.541 3.846 12.952 1.00 83.12 101 ALA A N 1
ATOM 806 C CA . ALA A 1 101 ? 10.992 3.911 14.303 1.00 83.12 101 ALA A CA 1
ATOM 807 C C . ALA A 1 101 ? 9.454 3.957 14.314 1.00 83.12 101 ALA A C 1
ATOM 809 O O . ALA A 1 101 ? 8.842 3.720 15.356 1.00 83.12 101 ALA A O 1
ATOM 810 N N . ASN A 1 102 ? 8.822 4.260 13.173 1.00 83.25 102 ASN A N 1
ATOM 811 C CA . ASN A 1 102 ? 7.382 4.436 13.083 1.00 83.25 102 ASN A CA 1
ATOM 812 C C . ASN A 1 102 ? 6.697 3.272 12.347 1.00 83.25 102 ASN A C 1
ATOM 814 O O . ASN A 1 102 ? 6.911 3.031 11.156 1.00 83.25 102 ASN A O 1
ATOM 818 N N . SER A 1 103 ? 5.788 2.598 13.054 1.00 86.56 103 SER A N 1
ATOM 819 C CA . SER A 1 103 ? 4.996 1.472 12.545 1.00 86.56 103 SER A CA 1
ATOM 820 C C . SER A 1 103 ? 4.055 1.864 11.387 1.00 86.56 103 SER A C 1
ATOM 822 O O . SER A 1 103 ? 3.555 1.001 10.660 1.00 86.56 103 SER A O 1
ATOM 824 N N . VAL A 1 104 ? 3.812 3.165 11.161 1.00 88.12 104 VAL A N 1
ATOM 825 C CA . VAL A 1 104 ? 2.911 3.663 10.108 1.00 88.12 104 VAL A CA 1
ATOM 826 C C . VAL A 1 104 ? 3.285 3.179 8.712 1.00 88.12 104 VAL A C 1
ATOM 828 O O . VAL A 1 104 ? 2.398 2.902 7.901 1.00 88.12 104 VAL A O 1
ATOM 831 N N . LEU A 1 105 ? 4.580 3.018 8.436 1.00 87.25 105 LEU A N 1
ATOM 832 C CA . LEU A 1 105 ? 5.070 2.602 7.122 1.00 87.25 105 LEU A CA 1
ATOM 833 C C . LEU A 1 105 ? 4.852 1.110 6.847 1.00 87.25 105 LEU A C 1
ATOM 835 O O . LEU A 1 105 ? 4.746 0.712 5.687 1.00 87.25 105 LEU A O 1
ATOM 839 N N . THR A 1 106 ? 4.729 0.296 7.896 1.00 87.56 106 THR A N 1
ATOM 840 C CA . THR A 1 106 ? 4.480 -1.153 7.810 1.00 87.56 106 THR A CA 1
ATOM 841 C C . THR A 1 106 ? 3.003 -1.502 7.996 1.00 87.56 106 THR A C 1
ATOM 843 O O . THR A 1 106 ? 2.638 -2.675 8.076 1.00 87.56 106 THR A O 1
ATOM 846 N N . GLY A 1 107 ? 2.136 -0.490 8.091 1.00 85.19 107 GLY A N 1
ATOM 847 C CA . GLY A 1 107 ? 0.729 -0.671 8.423 1.00 85.19 107 GLY A CA 1
ATOM 848 C C . GLY A 1 107 ? 0.496 -1.057 9.886 1.00 85.19 107 GLY A C 1
ATOM 849 O O . GLY A 1 107 ? -0.611 -1.459 10.220 1.00 85.19 107 GLY A O 1
ATOM 850 N N . GLY A 1 108 ? 1.491 -0.949 10.770 1.00 85.31 108 GLY A N 1
ATOM 851 C CA . GLY A 1 108 ? 1.397 -1.434 12.151 1.00 85.31 108 GLY A CA 1
ATOM 852 C C . GLY A 1 108 ? 1.533 -2.955 12.263 1.00 85.31 108 GLY A C 1
ATOM 853 O O . GLY A 1 108 ? 0.950 -3.567 13.156 1.00 85.31 108 GLY A O 1
ATOM 854 N N . MET A 1 109 ? 2.233 -3.581 11.313 1.00 84.19 109 MET A N 1
ATOM 855 C CA . MET A 1 109 ? 2.614 -4.994 11.364 1.00 84.19 109 MET A CA 1
ATOM 856 C C . MET A 1 109 ? 4.050 -5.094 11.892 1.00 84.19 109 MET A C 1
ATOM 858 O O . MET A 1 109 ? 4.991 -5.126 11.098 1.00 84.19 109 MET A O 1
ATOM 862 N N . ASN A 1 110 ? 4.196 -5.080 13.218 1.00 65.38 110 ASN A N 1
ATOM 863 C CA . ASN A 1 110 ? 5.469 -5.316 13.906 1.00 65.38 110 ASN A CA 1
ATOM 864 C C . ASN A 1 110 ? 5.644 -6.800 14.238 1.00 65.38 110 ASN A C 1
ATOM 866 O O . ASN A 1 110 ? 4.618 -7.453 14.544 1.00 65.38 110 ASN A O 1
#

Secondary structure (DSSP, 8-state):
-------------S--SPPPTT----PPPHHHHHHTTTSS------------SS---------PPPTT-EEE-TTS-EEEHHHHHHHHHHHHHS-TTTGGG-GGGGTT--

InterPro domains:
  IPR027443 Isopenicillin N synthase-like superfamily [G3DSA:2.60.120.330] (15-98)
  IPR044861 Isopenicillin N synthase-like, Fe(2+) 2OG dioxygenase domain [PF03171] (16-63)

Organism: NCBI:txid136370

Foldseek 3Di:
DDDDDDDDDDDEPPVPDDDDPPDDDDFDDLVNCQVVVNPDFGDDYDHDDDPDPDDDDDDDDDDFDDQQDWGQALVRDIDGSVRLVVVLVVLVPDDPVRNVVDCSSRSVPD